Protein AF-A0A7L2YTV6-F1 (afdb_monomer)

Mean predicted aligned error: 11.5 Å

Organism: Jacana jacana (NCBI:txid54508)

pLDDT: mean 78.47, std 17.46, range [34.28, 95.62]

Radius of gyration: 21.77 Å; Cα contacts (8 Å, |Δi|>4): 63; chains: 1; bounding box: 50×40×52 Å

Secondary structure (DSSP, 8-state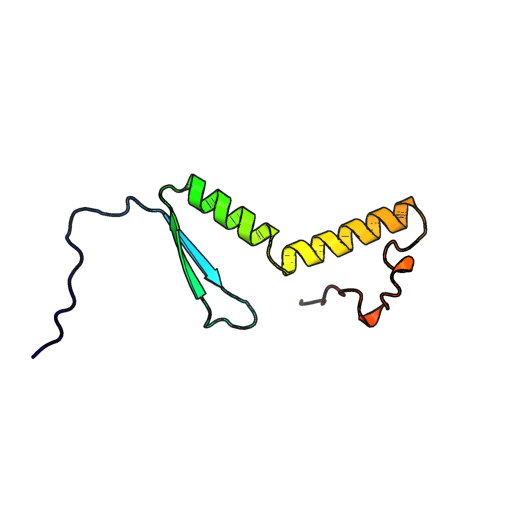):
------PPPTT---SSEEEEEE-SS-TT-EEEEEESSHHHHHHHHHHHHHHSHHHHHHHHHHHHHHHHHHHSS-TTGGGT--TTTS-------

Solvent-accessible surface area (backbone atoms only — not comparable to full-atom values): 5985 Å² total; per-residue (Å²): 132,83,83,76,77,79,75,77,77,92,82,74,86,70,77,55,30,73,52,76,50,69,39,90,93,42,71,85,54,62,45,82,46,81,24,83,34,63,67,57,39,51,52,50,53,51,52,51,49,59,70,28,68,71,45,46,51,53,50,50,53,50,51,44,52,54,48,22,71,75,69,77,46,63,82,52,56,87,74,71,59,48,75,88,76,47,83,68,84,72,85,77,126

InterPro domains:
  IPR001849 Pleckstrin homology domain [PS50003] (1-53)
  IPR011993 PH-like domain superfamily [G3DSA:2.30.29.30] (5-73)

Structure (mmCIF, N/CA/C/O backbone):
data_AF-A0A7L2YTV6-F1
#
_entry.id   AF-A0A7L2YTV6-F1
#
loop_
_atom_site.group_PDB
_atom_site.id
_atom_site.type_symbol
_atom_site.label_atom_id
_atom_site.label_alt_id
_atom_site.label_comp_id
_atom_site.label_asym_id
_atom_site.label_entity_id
_atom_site.label_seq_id
_atom_site.pdbx_PDB_ins_code
_atom_site.Cartn_x
_atom_site.Cartn_y
_atom_site.Cartn_z
_atom_site.occupancy
_atom_site.B_iso_or_equiv
_atom_site.auth_seq_id
_atom_site.auth_comp_id
_atom_site.auth_asym_id
_atom_site.auth_atom_id
_atom_site.pdbx_PDB_model_num
ATOM 1 N N . GLY A 1 1 ? 23.551 -30.865 -31.772 1.00 38.16 1 GLY A N 1
ATOM 2 C CA . GLY A 1 1 ? 23.257 -29.497 -32.222 1.00 38.16 1 GLY A CA 1
ATOM 3 C C . GLY A 1 1 ? 23.134 -28.650 -30.988 1.00 38.16 1 GLY A C 1
ATOM 4 O O . GLY A 1 1 ? 22.123 -28.750 -30.310 1.00 38.16 1 GLY A O 1
ATOM 5 N N . GLU A 1 2 ? 24.210 -27.959 -30.632 1.00 36.81 2 GLU A N 1
ATOM 6 C CA . GLU A 1 2 ? 24.299 -27.133 -29.428 1.00 36.81 2 GLU A CA 1
ATOM 7 C C . GLU A 1 2 ? 23.273 -25.997 -29.480 1.00 36.81 2 GLU A C 1
ATOM 9 O O . GLU A 1 2 ? 23.151 -25.292 -30.484 1.00 36.81 2 GLU A O 1
ATOM 14 N N . GLY A 1 3 ? 22.510 -25.853 -28.394 1.00 42.16 3 GLY A N 1
ATOM 15 C CA . GLY A 1 3 ? 21.584 -24.748 -28.194 1.00 42.16 3 GLY A CA 1
ATOM 16 C C . GLY A 1 3 ? 22.372 -23.451 -28.114 1.00 42.16 3 GLY A C 1
ATOM 17 O O . GLY A 1 3 ? 23.040 -23.175 -27.121 1.00 42.16 3 GLY A O 1
ATOM 18 N N . ARG A 1 4 ? 22.316 -22.670 -29.191 1.00 38.38 4 ARG A N 1
ATOM 19 C CA . ARG A 1 4 ? 22.926 -21.349 -29.279 1.00 38.38 4 ARG A CA 1
ATOM 20 C C . ARG A 1 4 ? 22.234 -20.442 -28.263 1.00 38.38 4 ARG A C 1
ATOM 22 O O . ARG A 1 4 ? 21.140 -19.949 -28.519 1.00 38.38 4 ARG A O 1
ATOM 29 N N . ALA A 1 5 ? 22.872 -20.226 -27.115 1.00 45.31 5 ALA A N 1
ATOM 30 C CA . ALA A 1 5 ? 22.577 -19.079 -26.274 1.00 45.31 5 ALA A CA 1
ATOM 31 C C . ALA A 1 5 ? 22.779 -17.831 -27.146 1.00 45.31 5 ALA A C 1
ATOM 33 O O . ALA A 1 5 ? 23.895 -17.531 -27.579 1.00 45.31 5 ALA A O 1
ATOM 34 N N . GLN A 1 6 ? 21.682 -17.167 -27.502 1.00 46.12 6 GLN A N 1
ATOM 35 C CA . GLN A 1 6 ? 21.723 -15.913 -28.237 1.00 46.12 6 GLN A CA 1
ATOM 36 C C . GLN A 1 6 ? 22.317 -14.867 -27.286 1.00 46.12 6 GLN A C 1
ATOM 38 O O . GLN A 1 6 ? 21.642 -14.381 -26.384 1.00 46.12 6 GLN A O 1
ATOM 43 N N . ALA A 1 7 ? 23.608 -14.576 -27.445 1.00 50.25 7 ALA A N 1
ATOM 44 C CA . ALA A 1 7 ? 24.255 -13.481 -26.741 1.00 50.25 7 ALA A CA 1
ATOM 45 C C . ALA A 1 7 ? 23.573 -12.163 -27.140 1.00 50.25 7 ALA A C 1
ATOM 47 O O . ALA A 1 7 ? 23.433 -11.875 -28.333 1.00 50.25 7 ALA A O 1
ATOM 48 N N . ALA A 1 8 ? 23.130 -11.389 -26.145 1.00 51.62 8 ALA A N 1
ATOM 49 C CA . ALA A 1 8 ? 22.606 -10.045 -26.353 1.00 51.62 8 ALA A CA 1
ATOM 50 C C . ALA A 1 8 ? 23.663 -9.180 -27.074 1.00 51.62 8 ALA A C 1
ATOM 52 O O . ALA A 1 8 ? 24.853 -9.296 -26.759 1.00 51.62 8 ALA A O 1
ATOM 53 N N . PRO A 1 9 ? 23.273 -8.344 -28.055 1.00 50.06 9 PRO A N 1
ATOM 54 C CA . PRO A 1 9 ? 24.224 -7.530 -28.800 1.00 50.06 9 PRO A CA 1
ATOM 55 C C . PRO A 1 9 ? 24.959 -6.553 -27.859 1.00 50.06 9 PRO A C 1
ATOM 57 O O . PRO A 1 9 ? 24.316 -5.872 -27.056 1.00 50.06 9 PRO A O 1
ATOM 60 N N . PRO A 1 10 ? 26.297 -6.449 -27.950 1.00 52.88 10 PRO A N 1
ATOM 61 C CA . PRO A 1 10 ? 27.070 -5.519 -27.139 1.00 52.88 10 PRO A CA 1
ATOM 62 C C . PRO A 1 10 ? 26.905 -4.107 -27.718 1.00 52.88 10 PRO A C 1
ATOM 64 O O . PRO A 1 10 ? 27.450 -3.802 -28.776 1.00 52.88 10 PRO A O 1
ATOM 67 N N . GLY A 1 11 ? 26.115 -3.252 -27.058 1.00 49.19 11 GLY A N 1
ATOM 68 C CA . GLY A 1 11 ? 25.949 -1.851 -27.479 1.00 49.19 11 GLY A CA 1
ATOM 69 C C . GLY A 1 11 ? 24.707 -1.101 -26.984 1.00 49.19 11 GLY A C 1
ATOM 70 O O . GLY A 1 11 ? 24.653 0.111 -27.149 1.00 49.19 11 GLY A O 1
ATOM 71 N N . LEU A 1 12 ? 23.734 -1.768 -26.353 1.00 51.41 12 LEU A N 1
ATOM 72 C CA . LEU A 1 12 ? 22.537 -1.137 -25.765 1.00 51.41 12 LEU A CA 1
ATOM 73 C C . LEU A 1 12 ? 22.494 -1.371 -24.249 1.00 51.41 12 LEU A C 1
ATOM 75 O O . LEU A 1 12 ? 21.569 -1.980 -23.717 1.00 51.41 12 LEU A O 1
ATOM 79 N N . GLY A 1 13 ? 23.551 -0.962 -23.549 1.00 50.59 13 GLY A N 1
ATOM 80 C CA . GLY A 1 13 ? 23.613 -1.075 -22.095 1.00 50.59 13 GLY A CA 1
ATOM 81 C C . GLY A 1 13 ? 22.591 -0.152 -21.428 1.00 50.59 13 GLY A C 1
ATOM 82 O O . GLY A 1 13 ? 22.857 1.034 -21.297 1.00 50.59 13 GLY A O 1
ATOM 83 N N . TYR A 1 14 ? 21.466 -0.730 -20.997 1.00 59.94 14 TYR A N 1
ATOM 84 C CA . TYR A 1 14 ? 20.517 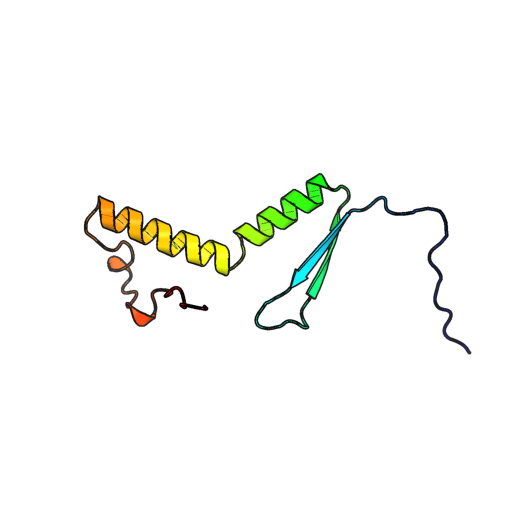-0.210 -20.001 1.00 59.94 14 TYR A CA 1
ATOM 85 C C . TYR A 1 14 ? 19.831 1.131 -20.337 1.00 59.94 14 TYR A C 1
ATOM 87 O O . TYR A 1 14 ? 20.062 2.133 -19.670 1.00 59.94 14 TYR A O 1
ATOM 95 N N . LEU A 1 15 ? 18.932 1.144 -21.331 1.00 65.44 15 LEU A N 1
ATOM 96 C CA . LEU A 1 15 ? 17.959 2.243 -21.502 1.00 65.44 15 LEU A CA 1
ATOM 97 C C . LEU A 1 15 ? 16.683 2.068 -20.661 1.00 65.44 15 LEU A C 1
ATOM 99 O O . LEU A 1 15 ? 15.819 2.933 -20.695 1.00 65.44 15 LEU A O 1
ATOM 103 N N . PHE A 1 16 ? 16.574 0.975 -19.907 1.00 69.12 16 PHE A N 1
ATOM 104 C CA . PHE A 1 16 ? 15.374 0.626 -19.158 1.00 69.12 16 PHE A CA 1
ATOM 105 C C . PHE A 1 16 ? 15.711 0.369 -17.690 1.00 69.12 16 PHE A C 1
ATOM 107 O O . PHE A 1 16 ? 16.754 -0.207 -17.364 1.00 69.12 16 PHE A O 1
ATOM 114 N N . SER A 1 17 ? 14.823 0.802 -16.800 1.00 81.31 17 SER A N 1
ATOM 115 C CA . SER A 1 17 ? 14.896 0.526 -15.366 1.00 81.31 17 SER A CA 1
ATOM 116 C C . SER A 1 17 ? 14.102 -0.735 -15.035 1.00 81.31 17 SER A C 1
ATOM 118 O O . SER A 1 17 ? 13.042 -0.975 -15.603 1.00 81.31 17 SER A O 1
ATOM 120 N N . LEU A 1 18 ? 14.605 -1.546 -14.103 1.00 86.31 18 LEU A N 1
ATOM 121 C CA . LEU A 1 18 ? 13.984 -2.814 -13.714 1.00 86.31 18 LEU A CA 1
ATOM 122 C C . LEU A 1 18 ? 13.616 -2.808 -12.229 1.00 86.31 18 LEU A C 1
ATOM 124 O O . LEU A 1 18 ? 14.387 -2.318 -11.401 1.00 86.31 18 L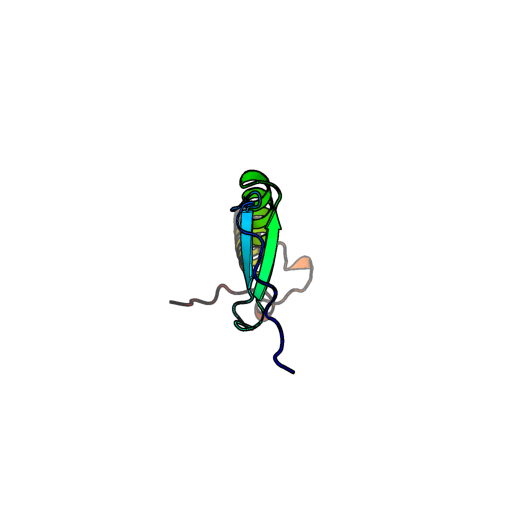EU A O 1
ATOM 128 N N . PHE A 1 19 ? 12.493 -3.435 -11.878 1.00 88.94 19 PHE A N 1
ATOM 129 C CA . PHE A 1 19 ? 12.187 -3.792 -10.491 1.00 88.94 19 PHE A CA 1
ATOM 130 C C . PHE A 1 19 ? 11.587 -5.196 -10.379 1.00 88.94 19 PHE A C 1
ATOM 132 O O . PHE A 1 19 ? 11.017 -5.739 -11.327 1.00 88.94 19 PHE A O 1
ATOM 139 N N . LEU A 1 20 ? 11.721 -5.793 -9.191 1.00 87.94 20 LEU A N 1
ATOM 140 C CA . LEU A 1 20 ? 11.155 -7.099 -8.863 1.00 87.94 20 LEU A CA 1
ATOM 141 C C . LEU A 1 20 ? 10.012 -6.939 -7.860 1.00 87.94 20 LEU A C 1
ATOM 143 O O . LEU A 1 20 ? 10.176 -6.272 -6.839 1.00 87.94 20 LEU A O 1
ATOM 147 N N . ALA A 1 21 ? 8.892 -7.612 -8.109 1.00 87.19 21 ALA A N 1
ATOM 148 C CA . ALA A 1 21 ? 7.841 -7.807 -7.113 1.00 87.19 21 ALA A CA 1
ATOM 149 C C . ALA A 1 21 ? 7.744 -9.289 -6.753 1.00 87.19 21 ALA A C 1
ATOM 151 O O . ALA A 1 21 ? 7.825 -10.152 -7.625 1.00 87.19 21 ALA A O 1
ATOM 152 N N . GLY A 1 22 ? 7.557 -9.592 -5.473 1.00 88.50 22 GLY A N 1
ATOM 153 C CA . GLY A 1 22 ? 7.406 -10.958 -4.986 1.00 88.50 22 GLY A CA 1
ATOM 154 C C . GLY A 1 22 ? 6.431 -11.029 -3.822 1.00 88.50 22 GLY A C 1
ATOM 155 O O . GLY A 1 22 ? 6.113 -10.012 -3.202 1.00 88.50 22 GLY A O 1
ATOM 156 N N . PHE A 1 23 ? 5.964 -12.239 -3.538 1.00 85.88 23 PHE A N 1
ATOM 157 C CA . PHE A 1 23 ? 5.036 -12.517 -2.449 1.00 85.88 23 PHE A CA 1
ATOM 158 C C . PHE A 1 23 ? 5.800 -13.128 -1.274 1.00 85.88 23 PHE A C 1
ATOM 160 O O . PHE A 1 23 ? 6.651 -13.990 -1.464 1.00 85.88 23 PHE A O 1
ATOM 167 N N . VAL A 1 24 ? 5.512 -12.676 -0.051 1.00 83.88 24 VAL A N 1
ATOM 168 C CA . VAL A 1 24 ? 6.195 -13.181 1.156 1.00 83.88 24 VAL A CA 1
ATOM 169 C C . VAL A 1 24 ? 5.854 -14.652 1.409 1.00 83.88 24 VAL A C 1
ATOM 171 O O . VAL A 1 24 ?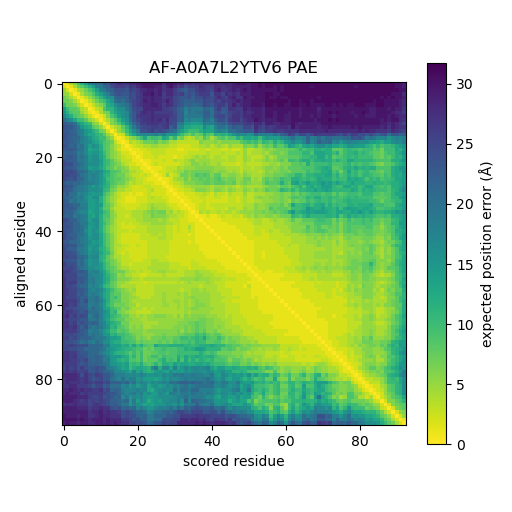 6.727 -15.424 1.788 1.00 83.88 24 VAL A O 1
ATOM 174 N N . GLU A 1 25 ? 4.600 -15.037 1.171 1.00 85.88 25 GLU A N 1
ATOM 175 C CA . GLU A 1 25 ? 4.107 -16.409 1.356 1.00 85.88 25 GLU A CA 1
ATOM 176 C C . GLU A 1 25 ? 4.517 -17.352 0.215 1.00 85.88 25 GLU A C 1
ATOM 178 O O . GLU A 1 25 ? 4.594 -18.560 0.417 1.00 85.88 25 GLU A O 1
ATOM 183 N N . GLU A 1 26 ? 4.838 -16.803 -0.962 1.00 89.62 26 GLU A N 1
ATOM 184 C CA . GLU A 1 26 ? 5.303 -17.548 -2.139 1.00 89.62 26 GLU A CA 1
ATOM 185 C C . GLU A 1 26 ? 6.613 -16.925 -2.670 1.00 89.62 26 GLU A C 1
ATOM 187 O O . GLU A 1 26 ? 6.598 -16.215 -3.683 1.00 89.62 26 GLU A O 1
ATOM 192 N N . PRO A 1 27 ? 7.764 -17.149 -2.002 1.00 84.88 27 PRO A N 1
ATOM 193 C CA . PRO A 1 27 ? 9.036 -16.509 -2.350 1.00 84.88 27 PRO A CA 1
ATOM 194 C C . PRO A 1 27 ? 9.526 -16.833 -3.762 1.00 84.88 27 PRO A C 1
ATOM 196 O O . PRO A 1 27 ? 10.256 -16.041 -4.359 1.00 84.88 27 PRO A O 1
ATOM 199 N N . GLU A 1 28 ? 9.147 -17.987 -4.306 1.00 88.38 28 GLU A N 1
ATOM 200 C CA . GLU A 1 28 ? 9.478 -18.420 -5.664 1.00 88.38 28 GLU A CA 1
ATOM 201 C C . GLU A 1 28 ? 8.697 -17.628 -6.718 1.00 88.38 28 GLU A C 1
ATOM 203 O O . GLU A 1 28 ? 9.133 -17.499 -7.864 1.00 88.38 28 GLU A O 1
ATOM 208 N N . ARG A 1 29 ? 7.555 -17.052 -6.334 1.00 92.19 29 ARG A N 1
ATOM 209 C CA . ARG A 1 29 ? 6.687 -16.290 -7.220 1.00 92.19 29 ARG A CA 1
ATOM 210 C C . ARG A 1 29 ? 7.148 -14.838 -7.286 1.00 92.19 29 ARG A C 1
ATOM 212 O O . ARG A 1 29 ? 6.660 -13.964 -6.567 1.00 92.19 29 ARG A O 1
ATOM 219 N N . LYS A 1 30 ? 8.105 -14.587 -8.179 1.00 91.31 30 LYS A N 1
ATOM 220 C CA . LYS A 1 30 ? 8.643 -13.253 -8.470 1.00 91.31 30 LYS A CA 1
ATOM 221 C C . LYS A 1 30 ? 8.324 -12.831 -9.896 1.00 91.31 30 LYS A C 1
ATOM 223 O O . LYS A 1 30 ? 8.398 -13.630 -10.825 1.00 91.31 30 LYS A O 1
ATOM 228 N N . TYR A 1 31 ? 8.028 -11.552 -10.058 1.00 91.25 31 TYR A N 1
ATOM 229 C CA . TYR A 1 31 ? 7.771 -10.907 -11.336 1.00 91.25 31 TYR A CA 1
ATOM 230 C C . TYR A 1 31 ? 8.836 -9.840 -11.572 1.00 91.25 31 TYR A C 1
ATOM 232 O O . TYR A 1 31 ? 9.140 -9.062 -10.666 1.00 91.25 31 TYR A O 1
ATOM 240 N N . CYS A 1 32 ? 9.410 -9.831 -12.774 1.00 91.62 32 CYS A N 1
ATOM 241 C CA . CYS A 1 32 ? 10.336 -8.801 -13.229 1.00 91.62 32 CYS A CA 1
ATOM 242 C C . CYS A 1 32 ? 9.587 -7.830 -14.131 1.00 91.62 32 CYS A C 1
ATOM 244 O O . CYS A 1 32 ? 8.901 -8.262 -15.059 1.00 91.62 32 CYS A O 1
ATOM 246 N N . PHE A 1 33 ? 9.714 -6.543 -13.837 1.00 89.19 33 PHE A N 1
ATOM 247 C CA . PHE A 1 33 ? 9.086 -5.469 -14.588 1.00 89.19 33 PHE A CA 1
ATOM 248 C C . PHE A 1 33 ? 10.155 -4.584 -15.203 1.00 89.19 33 PHE A C 1
ATOM 250 O O . PHE A 1 33 ? 11.189 -4.330 -14.585 1.00 89.19 33 PHE A O 1
ATOM 257 N N . GLU A 1 34 ? 9.858 -4.111 -16.405 1.00 89.44 34 GLU A N 1
ATOM 258 C CA . GLU A 1 34 ? 10.678 -3.183 -17.167 1.00 89.44 34 GLU A CA 1
ATOM 259 C C . GLU A 1 34 ? 9.949 -1.852 -17.305 1.00 89.44 34 GLU A C 1
ATOM 261 O O . GLU A 1 34 ? 8.727 -1.811 -17.462 1.00 89.44 34 GLU A O 1
ATOM 266 N N . CYS A 1 35 ? 10.704 -0.770 -17.168 1.00 88.19 35 CYS A N 1
ATOM 267 C CA . CYS A 1 35 ? 10.221 0.597 -17.233 1.00 88.19 3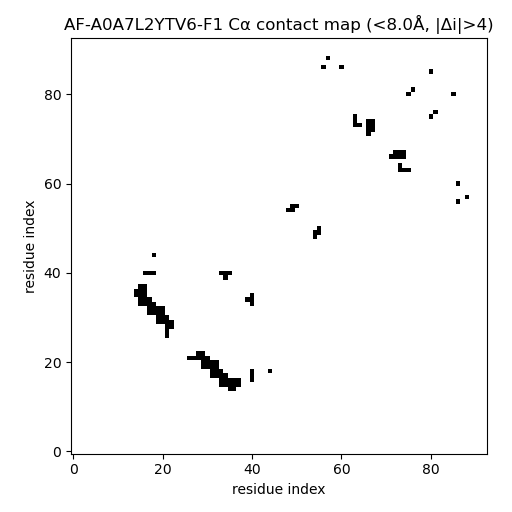5 CYS A CA 1
ATOM 268 C C . CYS A 1 35 ? 11.112 1.411 -18.167 1.00 88.19 35 CYS A C 1
ATOM 270 O O . CYS A 1 35 ? 12.330 1.227 -18.198 1.00 88.19 35 CYS A O 1
ATOM 272 N N . ASP A 1 36 ? 10.497 2.355 -18.870 1.00 86.19 36 ASP A N 1
ATOM 273 C CA . ASP A 1 36 ? 11.161 3.231 -19.838 1.00 86.19 36 ASP A CA 1
ATOM 274 C C . ASP A 1 36 ? 12.047 4.295 -19.165 1.00 86.19 36 ASP A C 1
ATOM 276 O O . ASP A 1 36 ? 12.905 4.893 -19.811 1.00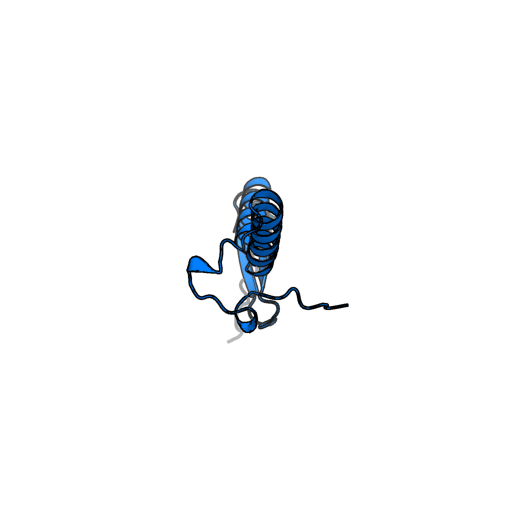 86.19 36 ASP A O 1
ATOM 280 N N . SER A 1 37 ? 11.852 4.541 -17.863 1.00 87.50 37 SER A N 1
ATOM 281 C CA . SER A 1 37 ? 12.686 5.432 -17.050 1.00 87.50 37 SER A CA 1
ATOM 282 C C . SER A 1 37 ? 12.680 5.040 -15.569 1.00 87.50 37 SER A C 1
ATOM 284 O O . SER A 1 37 ? 11.846 4.246 -15.112 1.00 87.50 37 SER A O 1
ATOM 286 N N . GLU A 1 38 ? 13.601 5.624 -14.800 1.00 87.12 38 GLU A N 1
ATOM 287 C CA . GLU A 1 38 ? 13.678 5.407 -13.355 1.00 87.12 38 GLU A CA 1
ATOM 288 C C . GLU A 1 38 ? 12.466 6.009 -12.632 1.00 87.12 38 GLU A C 1
ATOM 290 O O . GLU A 1 38 ? 11.917 5.382 -11.727 1.00 87.12 38 GLU A O 1
ATOM 295 N N . GLU A 1 39 ? 11.990 7.179 -13.061 1.00 91.69 39 GLU A N 1
ATOM 296 C CA . GLU A 1 39 ? 10.803 7.823 -12.492 1.00 91.69 39 GLU A CA 1
ATOM 297 C C . GLU A 1 39 ? 9.564 6.941 -12.652 1.00 91.69 39 GLU A C 1
ATOM 299 O O . GLU A 1 39 ? 8.842 6.706 -11.683 1.00 91.69 39 GLU A O 1
ATOM 304 N N . GLN A 1 40 ? 9.358 6.375 -13.847 1.00 89.56 40 GLN A N 1
ATOM 305 C CA . GLN A 1 40 ? 8.247 5.458 -14.096 1.00 89.56 40 GLN A CA 1
ATOM 306 C C . GLN A 1 40 ? 8.354 4.206 -13.208 1.00 89.56 40 GLN A C 1
ATOM 308 O O . GLN A 1 40 ? 7.356 3.745 -12.652 1.00 89.56 40 GLN A O 1
ATOM 313 N N . CYS A 1 41 ? 9.568 3.677 -13.025 1.00 91.44 41 CYS A N 1
ATOM 314 C CA . CYS A 1 41 ? 9.821 2.555 -12.124 1.00 91.44 41 CYS A CA 1
ATOM 315 C C . CYS A 1 41 ? 9.434 2.892 -10.676 1.00 91.44 41 CYS A C 1
ATOM 317 O O . CYS A 1 41 ? 8.724 2.125 -10.024 1.00 91.44 41 CYS A O 1
ATOM 319 N N . GLN A 1 42 ? 9.837 4.064 -10.180 1.00 91.62 42 GLN A N 1
ATOM 320 C CA . GLN A 1 42 ? 9.504 4.516 -8.829 1.00 91.62 42 GLN A CA 1
ATOM 321 C C . GLN A 1 42 ? 7.992 4.702 -8.638 1.00 91.62 42 GLN A C 1
ATOM 323 O O . GLN A 1 42 ? 7.455 4.266 -7.618 1.00 91.62 42 GLN A O 1
ATOM 328 N N . GLU A 1 43 ? 7.289 5.280 -9.616 1.00 94.44 43 GLU A N 1
ATOM 329 C CA . GLU A 1 43 ? 5.829 5.422 -9.580 1.00 94.44 43 GLU A CA 1
ATOM 330 C C . GLU A 1 43 ? 5.125 4.066 -9.471 1.00 94.44 43 GLU A C 1
ATOM 332 O O . GLU A 1 43 ? 4.255 3.885 -8.612 1.00 94.44 43 GLU A O 1
ATOM 337 N N . TRP A 1 44 ? 5.533 3.085 -10.283 1.00 94.19 44 TRP A N 1
ATOM 338 C CA . TRP A 1 44 ? 4.979 1.731 -10.229 1.00 94.19 44 TRP A CA 1
ATOM 339 C C . TRP A 1 44 ? 5.292 1.023 -8.917 1.00 94.19 44 TRP A C 1
ATOM 341 O O . TRP A 1 44 ? 4.405 0.405 -8.324 1.00 94.19 44 TRP A O 1
ATOM 351 N N . VAL A 1 45 ? 6.528 1.132 -8.431 1.00 91.75 45 VAL A N 1
ATOM 352 C CA . VAL A 1 45 ? 6.935 0.557 -7.147 1.00 91.75 45 VAL A CA 1
ATOM 353 C C . VAL A 1 45 ? 6.100 1.144 -6.008 1.00 91.75 45 VAL A C 1
ATOM 355 O O . VAL A 1 45 ? 5.608 0.397 -5.163 1.00 91.75 45 VAL A O 1
ATOM 358 N N . GLU A 1 46 ? 5.886 2.458 -5.982 1.00 93.94 46 GLU A N 1
ATOM 359 C CA . GLU A 1 46 ? 5.058 3.105 -4.962 1.00 93.94 46 GLU A CA 1
ATOM 360 C C . GLU A 1 46 ? 3.577 2.734 -5.089 1.00 93.94 46 GLU A C 1
ATOM 362 O O . GLU A 1 46 ? 2.926 2.457 -4.078 1.00 93.94 46 GLU A O 1
ATOM 367 N N . ALA A 1 47 ? 3.044 2.654 -6.310 1.00 94.31 47 ALA A N 1
ATOM 368 C CA . ALA A 1 47 ? 1.679 2.196 -6.545 1.00 94.31 47 ALA A CA 1
ATOM 369 C C . ALA A 1 47 ? 1.475 0.757 -6.039 1.00 94.31 47 ALA A C 1
ATOM 371 O O . ALA A 1 47 ? 0.527 0.494 -5.296 1.00 94.31 47 ALA A O 1
ATOM 372 N N . LEU A 1 48 ? 2.396 -0.157 -6.359 1.00 93.06 48 LEU A N 1
ATOM 373 C CA . LEU A 1 48 ? 2.354 -1.549 -5.906 1.00 93.06 48 LEU A CA 1
ATOM 374 C C . LEU A 1 48 ? 2.525 -1.671 -4.391 1.00 93.06 48 LEU A C 1
ATOM 376 O O . LEU A 1 48 ? 1.811 -2.447 -3.760 1.00 93.06 48 LEU A O 1
ATOM 380 N N . LYS A 1 49 ? 3.413 -0.882 -3.775 1.00 90.75 49 LYS A N 1
ATOM 381 C CA . LYS A 1 49 ? 3.548 -0.833 -2.310 1.00 90.75 49 LYS A CA 1
ATOM 382 C C . LYS A 1 49 ? 2.252 -0.381 -1.646 1.00 90.75 49 LYS A C 1
ATOM 384 O O . LYS A 1 49 ? 1.824 -1.016 -0.686 1.00 90.75 49 LYS A O 1
ATOM 389 N N . ARG A 1 50 ? 1.603 0.672 -2.152 1.00 92.00 50 ARG A N 1
ATOM 390 C CA . ARG A 1 50 ? 0.327 1.175 -1.608 1.00 92.00 50 ARG A CA 1
ATOM 391 C C . ARG A 1 50 ? -0.824 0.191 -1.812 1.00 92.00 50 ARG A C 1
ATOM 393 O O . ARG A 1 50 ? -1.681 0.076 -0.944 1.00 92.00 50 ARG A O 1
ATOM 400 N N . ALA A 1 51 ? -0.822 -0.535 -2.927 1.00 91.31 51 ALA A N 1
ATOM 401 C CA . ALA A 1 51 ? -1.785 -1.595 -3.214 1.00 91.31 51 ALA A CA 1
ATOM 402 C C . ALA A 1 51 ? -1.454 -2.926 -2.516 1.00 91.31 51 ALA A C 1
ATOM 404 O O . ALA A 1 51 ? -2.252 -3.861 -2.566 1.00 91.31 51 ALA A O 1
ATOM 405 N N . SER A 1 52 ? -0.287 -3.047 -1.874 1.00 90.00 52 SER A N 1
ATOM 406 C CA . SER A 1 52 ? 0.092 -4.270 -1.175 1.00 90.00 52 SER A CA 1
ATOM 407 C C . SER A 1 52 ? -0.842 -4.527 0.004 1.00 90.00 52 SER A C 1
ATOM 409 O O . SER A 1 52 ? -1.264 -3.602 0.707 1.00 90.00 52 SER A O 1
ATOM 411 N N . TYR A 1 53 ? -1.139 -5.807 0.242 1.00 87.06 53 TYR A N 1
ATOM 412 C CA . TYR A 1 53 ? -1.983 -6.226 1.359 1.00 87.06 53 TYR A CA 1
ATOM 413 C C . TYR A 1 53 ? -1.487 -5.645 2.687 1.00 87.06 53 TYR A C 1
ATOM 415 O O . TYR A 1 53 ? -2.280 -5.109 3.453 1.00 87.06 53 TYR A O 1
ATOM 423 N N . GLU A 1 54 ? -0.173 -5.665 2.925 1.00 86.00 54 GLU A N 1
ATOM 424 C CA . GLU A 1 54 ? 0.415 -5.169 4.169 1.00 86.00 54 GLU A CA 1
ATOM 425 C C . GLU A 1 54 ? 0.176 -3.667 4.380 1.00 86.00 54 GLU A C 1
ATOM 427 O O . GLU A 1 54 ? -0.173 -3.243 5.485 1.00 86.00 54 GLU A O 1
ATOM 432 N N . PHE A 1 5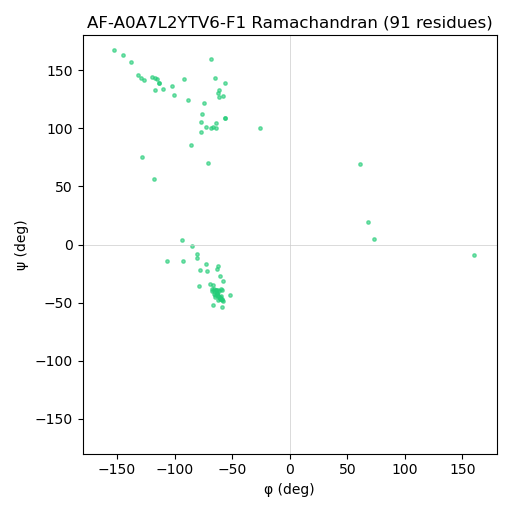5 ? 0.316 -2.854 3.327 1.00 88.75 55 PHE A N 1
ATOM 433 C CA . PHE A 1 55 ? 0.041 -1.422 3.424 1.00 88.75 55 PHE A CA 1
ATOM 434 C C . PHE A 1 55 ? -1.443 -1.163 3.681 1.00 88.75 55 PHE A C 1
ATOM 436 O O . PHE A 1 55 ? -1.786 -0.504 4.664 1.00 88.75 55 PHE A O 1
ATOM 443 N N . MET A 1 56 ? -2.330 -1.735 2.860 1.00 90.06 56 MET A N 1
ATOM 444 C CA . MET A 1 56 ? -3.778 -1.541 3.000 1.00 90.06 56 MET A CA 1
ATOM 445 C C . MET A 1 56 ? -4.281 -1.992 4.371 1.00 90.06 56 MET A C 1
ATOM 447 O O . MET A 1 56 ? -5.098 -1.315 4.995 1.00 90.06 56 MET A O 1
ATOM 451 N N . ARG A 1 57 ? -3.746 -3.103 4.878 1.00 88.19 57 ARG A N 1
ATOM 452 C CA . ARG A 1 5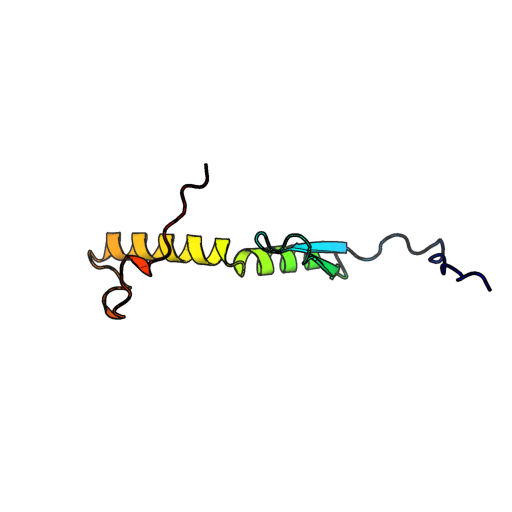7 ? -4.053 -3.634 6.201 1.00 88.19 57 ARG A CA 1
ATOM 453 C C . ARG A 1 57 ? -3.661 -2.668 7.316 1.00 88.19 57 ARG A C 1
ATOM 455 O O . ARG A 1 57 ? -4.473 -2.400 8.199 1.00 88.19 57 ARG A O 1
ATOM 462 N N . ARG A 1 58 ? -2.440 -2.120 7.282 1.00 89.19 58 ARG A N 1
ATOM 463 C CA . ARG A 1 58 ? -1.987 -1.112 8.258 1.00 89.19 58 ARG A CA 1
ATOM 464 C C . ARG A 1 58 ? -2.839 0.152 8.184 1.00 89.19 58 ARG A C 1
ATOM 466 O O . ARG A 1 58 ? -3.264 0.650 9.225 1.00 89.19 58 ARG A O 1
ATOM 473 N N . SER A 1 59 ? -3.134 0.633 6.976 1.00 91.62 59 SER A N 1
ATOM 474 C CA . SER A 1 59 ? -3.988 1.803 6.762 1.00 91.62 59 SER A CA 1
ATOM 475 C C . SER A 1 59 ? -5.398 1.596 7.313 1.00 91.62 59 SER A C 1
ATOM 477 O O . SER A 1 59 ? -5.907 2.467 8.012 1.00 91.62 59 SER A O 1
ATOM 479 N N . LEU A 1 60 ? -6.015 0.437 7.068 1.00 88.94 60 LEU A N 1
ATOM 480 C CA . LEU A 1 60 ? -7.351 0.112 7.574 1.00 88.94 60 LEU A CA 1
ATOM 481 C C . LEU A 1 60 ? -7.403 0.164 9.107 1.00 88.94 60 LEU A C 1
ATOM 483 O O . LEU A 1 60 ? -8.293 0.794 9.678 1.00 88.94 60 LEU A O 1
ATOM 487 N N . ILE A 1 61 ? -6.432 -0.465 9.774 1.00 88.44 61 ILE A N 1
ATOM 488 C CA . ILE A 1 61 ? -6.341 -0.478 11.240 1.00 88.44 61 ILE A CA 1
ATOM 489 C C . ILE A 1 61 ? -6.158 0.941 11.778 1.00 88.44 61 ILE A C 1
ATOM 491 O O . ILE A 1 61 ? -6.834 1.329 12.731 1.00 88.44 61 ILE A O 1
ATOM 495 N N . PHE A 1 62 ? -5.284 1.728 11.146 1.00 91.19 62 PHE A N 1
ATOM 496 C CA . PHE A 1 62 ? -5.063 3.122 11.509 1.00 91.19 62 PHE A CA 1
ATOM 497 C C . PHE A 1 62 ? -6.354 3.947 11.415 1.00 91.19 62 PHE A C 1
ATOM 499 O O . PHE A 1 62 ? -6.761 4.559 12.402 1.00 91.19 62 PHE A O 1
ATOM 506 N N . TYR A 1 63 ? -7.040 3.920 10.268 1.00 92.12 63 TYR A N 1
ATOM 507 C CA . TYR A 1 63 ? -8.263 4.701 10.075 1.00 92.12 63 TYR A CA 1
ATOM 508 C C . TYR A 1 63 ? -9.387 4.268 11.011 1.00 92.12 63 TYR A C 1
ATOM 510 O O . TYR A 1 63 ? -10.087 5.123 11.549 1.00 92.12 63 TYR A O 1
ATOM 518 N N . ARG A 1 64 ? -9.540 2.962 11.262 1.00 89.69 64 ARG A N 1
ATOM 519 C CA . ARG A 1 64 ? -10.512 2.462 12.241 1.00 89.69 64 ARG A CA 1
ATOM 520 C C . ARG A 1 64 ? -10.252 3.056 13.623 1.00 89.69 64 ARG A C 1
ATOM 522 O O . ARG A 1 64 ? -11.182 3.562 14.243 1.00 89.69 64 ARG A O 1
ATOM 529 N N . ASN A 1 65 ? -9.000 3.018 14.080 1.00 90.25 65 ASN A N 1
ATOM 530 C CA . ASN A 1 65 ? -8.627 3.528 15.396 1.00 90.25 65 ASN A CA 1
ATOM 531 C C . ASN A 1 65 ? -8.879 5.039 15.505 1.00 90.25 65 ASN A C 1
ATOM 533 O O . ASN A 1 65 ? -9.434 5.490 16.505 1.00 90.25 65 ASN A O 1
ATOM 537 N N . GLU A 1 66 ? -8.537 5.814 14.473 1.00 95.06 66 GLU A N 1
ATOM 538 C CA . GLU A 1 66 ? -8.784 7.260 14.466 1.00 95.06 66 GLU A CA 1
ATOM 539 C C . GLU A 1 66 ? -10.285 7.589 14.449 1.00 95.06 66 GLU A C 1
ATOM 541 O O . GLU A 1 66 ? -10.738 8.433 15.223 1.00 95.06 66 GLU A O 1
ATOM 546 N N . ILE A 1 67 ? -11.089 6.880 13.650 1.00 92.69 67 ILE A N 1
ATOM 547 C CA . ILE A 1 67 ? -12.548 7.071 13.616 1.00 92.69 67 ILE A CA 1
ATOM 548 C C . ILE A 1 67 ? -13.179 6.691 14.958 1.00 92.69 67 ILE A C 1
ATOM 550 O O . ILE A 1 67 ? -14.004 7.442 15.482 1.00 92.69 67 ILE A O 1
ATOM 554 N N . GLN A 1 68 ? -12.787 5.560 15.547 1.00 91.25 68 GLN A N 1
ATOM 555 C CA . GLN A 1 68 ? -13.301 5.124 16.844 1.00 91.25 68 GLN A CA 1
ATOM 556 C C . GLN A 1 68 ? -12.910 6.097 17.956 1.00 91.25 68 GLN A C 1
ATOM 558 O O . GLN A 1 68 ? -13.734 6.415 18.809 1.00 91.25 68 GLN A O 1
ATOM 563 N N . LYS A 1 69 ? -11.690 6.637 17.921 1.00 94.06 69 LYS A N 1
ATOM 564 C CA . LYS A 1 69 ? -11.236 7.665 18.862 1.00 94.06 69 LYS A CA 1
ATOM 565 C C . LYS A 1 69 ? -12.058 8.952 18.758 1.00 94.06 69 LYS A C 1
ATOM 567 O O . LYS A 1 69 ? -12.346 9.562 19.782 1.00 94.06 69 LYS A O 1
ATOM 572 N N . MET A 1 70 ? -12.439 9.366 17.548 1.00 95.62 70 MET A N 1
ATOM 573 C CA . MET A 1 70 ? -13.228 10.585 17.332 1.00 95.62 70 MET A CA 1
ATOM 574 C C . MET A 1 70 ? -14.724 10.399 17.618 1.00 95.62 70 MET A C 1
ATOM 576 O O . MET A 1 70 ? -15.374 11.327 18.091 1.00 95.62 70 MET A O 1
ATOM 580 N N . THR A 1 71 ? -15.284 9.225 17.320 1.00 93.94 71 THR A N 1
ATOM 581 C CA . THR A 1 71 ? -16.741 8.984 17.356 1.00 93.94 71 THR A CA 1
ATOM 582 C C . THR A 1 71 ? -17.205 8.127 18.535 1.00 93.94 71 THR A C 1
ATOM 584 O O . THR A 1 71 ? -18.402 8.065 18.814 1.00 93.94 71 THR A O 1
ATOM 587 N N . GLY A 1 72 ? -16.281 7.451 19.222 1.00 91.62 72 GLY A N 1
ATOM 588 C CA . GLY A 1 72 ? -16.561 6.499 20.297 1.00 91.62 72 GLY A CA 1
ATOM 589 C C . GLY A 1 72 ? -17.147 5.161 19.832 1.00 91.62 72 GLY A C 1
ATOM 590 O O . GLY A 1 72 ? -17.516 4.351 20.678 1.00 91.62 72 GLY A O 1
ATOM 591 N N . LYS A 1 73 ? -17.261 4.917 18.519 1.00 89.12 73 LYS A N 1
ATOM 592 C CA . LYS A 1 73 ? -17.871 3.708 17.940 1.00 89.12 73 LYS A CA 1
ATOM 593 C C . LYS A 1 73 ? -16.946 3.071 16.911 1.00 89.12 73 LYS A C 1
ATOM 595 O O . LYS A 1 73 ? -16.281 3.786 16.165 1.00 89.12 73 LYS A O 1
ATOM 600 N N . ASP A 1 74 ? -16.916 1.742 16.846 1.00 86.62 74 ASP A N 1
ATOM 601 C CA . ASP A 1 74 ? -16.161 1.055 15.796 1.00 86.62 74 ASP A CA 1
ATOM 602 C C . ASP A 1 74 ? -16.920 1.181 14.457 1.00 86.62 74 ASP A C 1
ATOM 604 O O . ASP A 1 74 ? -18.072 0.745 14.354 1.00 86.62 74 ASP A O 1
ATOM 608 N N . PRO A 1 75 ? -16.310 1.760 13.404 1.00 86.69 75 PRO A N 1
ATOM 609 C CA . PRO A 1 75 ? -16.960 1.897 12.101 1.00 86.69 75 PRO A CA 1
ATOM 610 C C . PRO A 1 75 ? -17.323 0.556 11.443 1.00 86.69 75 PRO A C 1
ATOM 612 O O . PRO A 1 75 ? -18.156 0.546 10.533 1.00 86.69 75 PRO A O 1
ATOM 615 N N . LEU A 1 76 ? -16.721 -0.558 11.875 1.00 85.50 76 LEU A N 1
ATOM 616 C CA . LEU A 1 76 ? -16.954 -1.894 11.327 1.00 85.50 76 LEU A CA 1
ATOM 617 C C . LEU A 1 76 ? -18.047 -2.690 12.057 1.00 85.50 76 LEU A C 1
ATOM 619 O O . LEU A 1 76 ? -18.545 -3.670 11.502 1.00 85.50 76 LEU A O 1
ATOM 623 N N . GLU A 1 77 ? -18.469 -2.267 13.253 1.00 82.19 77 GLU A N 1
ATOM 624 C CA . GLU A 1 77 ? -19.521 -2.953 14.024 1.00 82.19 77 GLU A CA 1
ATOM 625 C C . GLU A 1 77 ? -20.852 -3.027 13.266 1.00 82.19 77 GLU A C 1
ATOM 627 O O . GLU A 1 77 ? -21.513 -4.064 13.276 1.00 82.19 77 GLU A O 1
ATOM 632 N N . GLN A 1 78 ? -21.215 -1.965 12.539 1.00 79.62 78 GLN A N 1
ATOM 633 C CA . GLN A 1 78 ? -22.459 -1.902 11.757 1.00 79.62 78 GLN A CA 1
ATOM 634 C C . GLN A 1 78 ? -22.531 -2.937 10.622 1.00 79.62 78 GLN A C 1
ATOM 636 O O . GLN A 1 78 ? -23.619 -3.258 10.152 1.00 79.62 78 GLN A O 1
ATOM 641 N N . TYR A 1 79 ? -21.383 -3.461 10.184 1.00 82.38 79 TYR A N 1
ATOM 642 C CA . TYR A 1 79 ? -21.296 -4.472 9.131 1.00 82.38 79 TYR A CA 1
ATOM 643 C C . TYR A 1 79 ? -21.259 -5.903 9.688 1.00 82.38 79 TYR A C 1
ATOM 645 O O . TYR A 1 79 ? -21.102 -6.848 8.921 1.00 82.38 79 TYR A O 1
ATOM 653 N N . GLY A 1 80 ? -21.379 -6.083 11.010 1.00 77.62 80 GLY A N 1
ATOM 654 C CA . GLY A 1 80 ? -21.345 -7.403 11.646 1.00 77.62 80 GLY A CA 1
ATOM 655 C C . GLY A 1 80 ? -19.979 -8.095 11.571 1.00 77.62 80 GLY A C 1
ATOM 656 O O . GLY A 1 80 ? -19.898 -9.312 11.716 1.00 77.62 80 GLY A O 1
ATOM 657 N N . ILE A 1 81 ? -18.902 -7.340 11.333 1.00 78.69 81 ILE A N 1
ATOM 658 C CA . ILE A 1 81 ? -17.541 -7.881 11.264 1.00 78.69 81 ILE A CA 1
ATOM 659 C C . ILE A 1 81 ? -17.069 -8.160 12.696 1.00 78.69 81 ILE A C 1
ATOM 661 O O . ILE A 1 81 ? -16.879 -7.219 13.475 1.00 78.69 81 ILE A O 1
ATOM 665 N N . SER A 1 82 ? -16.893 -9.441 13.041 1.00 68.31 82 SER A N 1
ATOM 666 C CA . SER A 1 82 ? -16.453 -9.876 14.376 1.00 68.31 82 SER A CA 1
ATOM 667 C C . SER A 1 82 ? -15.003 -9.481 14.665 1.00 68.31 82 SER A C 1
ATOM 669 O O . SER A 1 82 ? -14.233 -9.228 13.737 1.00 68.31 82 SER A O 1
ATOM 671 N N . GLU A 1 83 ? -14.606 -9.437 15.941 1.00 66.06 83 GLU A N 1
ATOM 672 C CA . GLU A 1 83 ? -13.217 -9.136 16.324 1.00 66.06 83 GLU A CA 1
ATOM 673 C C . GLU A 1 83 ? -12.194 -10.108 15.733 1.00 66.06 83 GLU A C 1
ATOM 675 O O . GLU A 1 83 ? -11.083 -9.706 15.398 1.00 66.06 83 GLU A O 1
ATOM 680 N N . GLU A 1 84 ? -12.568 -11.365 15.535 1.00 61.66 84 GLU A N 1
ATOM 681 C CA . GLU A 1 84 ? -11.702 -12.380 14.938 1.00 61.66 84 GLU A CA 1
ATOM 682 C C . GLU A 1 84 ? -11.448 -12.103 13.450 1.00 61.66 84 GLU A C 1
ATOM 684 O O . GLU A 1 84 ? -10.348 -12.334 12.952 1.00 61.66 84 GLU A O 1
ATOM 689 N N . ALA A 1 85 ? -12.441 -11.554 12.742 1.00 64.88 85 ALA A N 1
ATOM 690 C CA . ALA A 1 85 ? -12.310 -11.123 11.350 1.00 64.88 85 ALA A CA 1
ATOM 691 C C . ALA A 1 85 ? -11.637 -9.743 11.213 1.00 64.88 85 ALA A C 1
ATOM 693 O O . ALA A 1 85 ? -11.247 -9.338 10.114 1.00 64.88 85 ALA A O 1
ATOM 694 N N . ARG A 1 86 ? -11.473 -9.002 12.319 1.00 70.69 86 ARG A N 1
ATOM 695 C CA . ARG A 1 86 ? -10.761 -7.721 12.344 1.00 70.69 86 ARG A CA 1
ATOM 696 C C . ARG A 1 86 ? -9.265 -7.995 12.309 1.00 70.69 86 ARG A C 1
ATOM 698 O O . ARG A 1 86 ? -8.647 -8.224 13.338 1.00 70.69 86 ARG A O 1
ATOM 705 N N . PHE A 1 87 ? -8.691 -7.933 11.109 1.00 68.88 87 PHE A N 1
ATOM 706 C CA . PHE A 1 87 ? -7.255 -7.987 10.818 1.00 68.88 87 PHE A CA 1
ATOM 707 C C . PHE A 1 87 ? -6.375 -7.508 11.998 1.00 68.88 87 PHE A C 1
ATOM 709 O O . PHE A 1 87 ? -6.206 -6.311 12.218 1.00 68.88 87 PHE A O 1
ATOM 716 N N . GLN A 1 88 ? -5.810 -8.435 12.777 1.00 67.19 88 GLN A N 1
ATOM 717 C CA . GLN A 1 88 ? -4.964 -8.115 13.936 1.00 67.19 88 GLN A CA 1
ATOM 718 C C . GLN A 1 88 ? -3.512 -7.960 13.492 1.00 67.19 88 GLN A C 1
ATOM 720 O O . GLN A 1 88 ? -2.997 -8.871 12.855 1.00 67.19 88 GLN A O 1
ATOM 725 N N . LEU A 1 89 ? -2.812 -6.847 13.744 1.00 60.72 89 LEU A N 1
ATOM 726 C CA . LEU A 1 89 ? -1.358 -6.815 13.489 1.00 60.72 89 LEU A CA 1
ATOM 727 C C . LEU A 1 89 ? -0.712 -7.952 14.279 1.00 60.72 89 LEU A C 1
ATOM 729 O O . LEU A 1 89 ? -0.671 -7.905 15.504 1.00 60.72 89 LEU A O 1
ATOM 733 N N . GLY A 1 90 ? -0.259 -8.990 13.570 1.00 57.50 90 GLY A N 1
ATOM 734 C CA . GLY A 1 90 ? 0.555 -10.018 14.186 1.00 57.50 90 GLY A CA 1
ATOM 735 C C . GLY A 1 90 ? 1.767 -9.312 14.765 1.00 57.50 90 GLY A C 1
ATOM 736 O O . GLY A 1 90 ? 2.422 -8.533 14.070 1.00 57.50 90 GLY A O 1
ATOM 737 N N . THR A 1 91 ? 2.056 -9.544 16.040 1.00 46.31 91 THR A N 1
ATOM 738 C CA . THR A 1 91 ? 3.327 -9.148 16.638 1.00 46.31 91 THR A CA 1
ATOM 739 C C . THR A 1 91 ? 4.408 -10.060 16.069 1.00 46.31 91 THR A C 1
ATOM 741 O O . THR A 1 91 ? 4.905 -10.950 16.755 1.00 46.31 91 THR A O 1
ATOM 744 N N . HIS A 1 92 ? 4.731 -9.908 14.789 1.00 47.00 92 HIS A N 1
ATOM 745 C CA . HIS A 1 92 ? 5.971 -10.453 14.276 1.00 47.00 92 HIS A CA 1
ATOM 746 C C . HIS A 1 92 ? 7.088 -9.567 14.830 1.00 47.00 92 HIS A C 1
ATOM 748 O O . HIS A 1 92 ? 7.248 -8.419 14.417 1.00 47.00 92 HIS A O 1
ATOM 754 N N . LYS A 1 93 ? 7.742 -10.089 15.874 1.00 34.28 93 LYS A N 1
ATOM 755 C CA . LYS A 1 93 ? 9.029 -9.609 16.384 1.00 34.28 93 LYS A CA 1
ATOM 756 C C . LY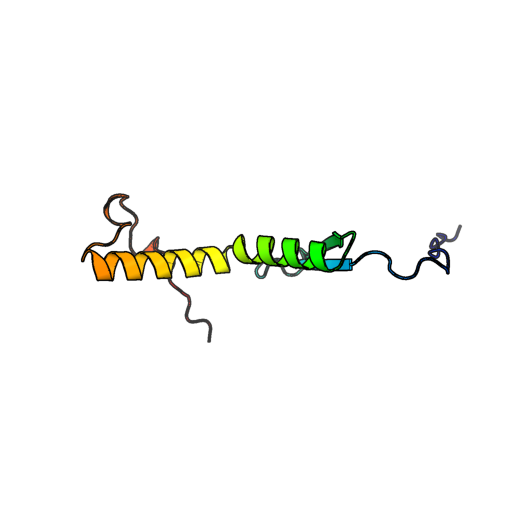S A 1 93 ? 10.124 -9.835 15.353 1.00 34.28 93 LYS A C 1
ATOM 758 O O . LYS A 1 93 ? 10.058 -10.881 14.669 1.00 34.28 93 LYS A O 1
#

Foldseek 3Di:
DDDDPPPDDPDPPDQWDKDKDDDPVGRVDIDIDIGNDPVRVVVVVVVCVCVDPVNVLVVVVVVQVVCCVVPVDRPCVVVVQDPVNNRDPPPPD

Sequence (93 aa):
GEGRAQAAPPGLGYLFSLFLAGFVEEPERKYCFECDSEEQCQEWVEALKRASYEFMRRSLIFYRNEIQKMTGKDPLEQYGISEEARFQLGTHK